Protein AF-A0A6P0IKH4-F1 (afdb_monomer_lite)

Foldseek 3Di:
DDPLLVVLQCDLVNLCVLLVHDSVVLVVLPDDDDDDCVVVVVPPPDVVVVCVLCVQVSVLSVVSVVLNVVSVLQVVLVVCVVVPPPPSHDPCVVVVSVVSVVVSVVSSVSSNVSNVCSVCVVVCVVCVVPVVPDCVVVLVVVVVVVPDPVNVVVVVVVVD

Sequence (160 aa):
MRPDLQDLVISQDYLSNLIGEKPERVRGFFLEKPKEPGDFLIKLGRGSFLWLKYKAVRRLVKEVDRYNTVIRAVHINDQLEEAGNPGVGLSNRERVLEALGVMKTDLVRALKTERILRENKQFITKNPQLFTTNLTTLTALHLSDQASEYGRVLDQALQV

Structure (mmCIF, N/CA/C/O backbone):
data_AF-A0A6P0IKH4-F1
#
_entry.id   AF-A0A6P0IKH4-F1
#
loop_
_atom_site.group_PDB
_atom_site.id
_atom_site.type_symbol
_atom_site.label_atom_id
_atom_site.label_alt_id
_atom_site.label_comp_id
_atom_site.label_asym_id
_atom_site.label_entity_id
_atom_site.label_seq_id
_atom_site.pdbx_PDB_ins_code
_atom_site.Cartn_x
_atom_site.Cartn_y
_atom_site.Cartn_z
_atom_site.occupancy
_atom_site.B_iso_or_equiv
_atom_site.auth_seq_id
_atom_site.auth_comp_id
_atom_site.auth_asym_id
_atom_site.auth_atom_id
_atom_site.pdbx_PDB_model_num
ATOM 1 N N . MET A 1 1 ? 2.147 -6.169 -19.711 1.00 83.94 1 MET A N 1
ATOM 2 C CA . MET A 1 1 ? 3.047 -5.870 -18.574 1.00 83.94 1 MET A CA 1
ATOM 3 C C . MET A 1 1 ? 3.881 -7.098 -18.257 1.00 83.94 1 MET A C 1
ATOM 5 O O . MET A 1 1 ? 3.321 -8.188 -18.299 1.00 83.94 1 MET A O 1
ATOM 9 N N . ARG A 1 2 ? 5.188 -6.943 -18.000 1.00 88.19 2 ARG A N 1
ATOM 10 C CA . ARG A 1 2 ? 6.073 -8.059 -17.611 1.00 88.19 2 ARG A CA 1
ATOM 11 C C . ARG A 1 2 ? 5.617 -8.676 -16.267 1.00 88.19 2 ARG A C 1
ATOM 13 O O . ARG A 1 2 ? 5.021 -7.941 -15.475 1.00 88.19 2 ARG A O 1
ATOM 20 N N . PRO A 1 3 ? 5.815 -9.988 -16.021 1.00 90.81 3 PRO A N 1
ATOM 21 C CA . PRO A 1 3 ? 5.250 -10.677 -14.850 1.00 90.81 3 PRO A CA 1
ATOM 22 C C . PRO A 1 3 ? 5.677 -10.080 -13.501 1.00 90.81 3 PRO A C 1
ATOM 24 O O . PRO A 1 3 ? 4.847 -9.850 -12.631 1.00 90.81 3 PRO A O 1
ATOM 27 N N . ASP A 1 4 ? 6.951 -9.727 -13.377 1.00 91.06 4 ASP A N 1
ATOM 28 C CA . ASP A 1 4 ? 7.542 -9.104 -12.189 1.00 91.06 4 ASP A CA 1
ATOM 29 C C . ASP A 1 4 ? 6.891 -7.768 -11.784 1.00 91.06 4 ASP A C 1
ATOM 31 O O . ASP A 1 4 ? 6.755 -7.466 -10.600 1.00 91.06 4 ASP A O 1
ATOM 35 N N . LEU A 1 5 ? 6.439 -6.973 -12.756 1.00 92.12 5 LEU A N 1
ATOM 36 C CA . LEU A 1 5 ? 5.681 -5.749 -12.506 1.00 92.12 5 LEU A CA 1
ATOM 37 C C . LEU A 1 5 ? 4.208 -6.028 -12.196 1.00 92.12 5 LEU A C 1
ATOM 39 O O . LEU A 1 5 ? 3.619 -5.299 -11.398 1.00 92.12 5 LEU A O 1
ATOM 43 N N . GLN A 1 6 ? 3.606 -7.061 -12.799 1.00 92.44 6 GLN A N 1
ATOM 44 C CA . GLN A 1 6 ? 2.216 -7.437 -12.508 1.00 92.44 6 GLN A CA 1
ATOM 45 C C . GLN A 1 6 ? 2.047 -7.813 -11.035 1.00 92.44 6 GLN A C 1
ATOM 47 O O . GLN A 1 6 ? 1.097 -7.359 -10.395 1.00 92.44 6 GLN A O 1
ATOM 52 N N . ASP A 1 7 ? 3.012 -8.550 -10.486 1.00 93.12 7 ASP A N 1
ATOM 53 C CA . ASP A 1 7 ? 3.017 -8.951 -9.081 1.00 93.12 7 ASP A CA 1
ATOM 54 C C . ASP A 1 7 ? 3.137 -7.764 -8.123 1.00 93.12 7 ASP A C 1
ATOM 56 O O . ASP A 1 7 ? 2.758 -7.877 -6.958 1.00 93.12 7 ASP A O 1
ATOM 60 N N . LEU A 1 8 ? 3.615 -6.604 -8.577 1.00 95.38 8 LEU A N 1
ATOM 61 C CA . LEU A 1 8 ? 3.733 -5.398 -7.757 1.00 95.38 8 LEU A CA 1
ATOM 62 C C . LEU A 1 8 ? 2.451 -4.556 -7.746 1.00 95.38 8 LEU A C 1
ATOM 64 O O . LEU A 1 8 ? 2.162 -3.904 -6.741 1.00 95.38 8 LEU A O 1
ATOM 68 N N . VAL A 1 9 ? 1.636 -4.614 -8.801 1.00 96.69 9 VAL A N 1
ATOM 69 C CA . VAL A 1 9 ? 0.421 -3.795 -8.920 1.00 96.69 9 VAL A CA 1
ATOM 70 C C . VAL A 1 9 ? -0.563 -4.084 -7.783 1.00 96.69 9 VAL A C 1
ATOM 72 O O . VAL A 1 9 ? -0.947 -5.224 -7.514 1.00 96.69 9 VAL A O 1
ATOM 75 N N . ILE A 1 10 ? -1.038 -3.022 -7.131 1.00 96.00 10 ILE A N 1
ATOM 76 C CA . ILE A 1 10 ? -2.164 -3.110 -6.198 1.00 96.00 10 ILE A CA 1
ATOM 77 C C . ILE A 1 10 ? -3.440 -2.906 -7.016 1.00 96.00 10 ILE A C 1
ATOM 79 O O . ILE A 1 10 ? -3.816 -1.772 -7.322 1.00 96.00 10 ILE A O 1
ATOM 83 N N . SER A 1 11 ? -4.086 -4.007 -7.409 1.00 94.12 11 SER A N 1
ATOM 84 C CA . SER A 1 11 ? -5.316 -3.963 -8.208 1.00 94.12 11 SER A CA 1
ATOM 85 C C . SER A 1 11 ? -6.470 -3.309 -7.443 1.00 94.12 11 SER A C 1
ATOM 87 O O . SER A 1 11 ? -6.486 -3.268 -6.211 1.00 94.12 11 SER A O 1
ATOM 89 N N . GLN A 1 12 ? -7.471 -2.808 -8.170 1.00 89.81 12 GLN A N 1
ATOM 90 C CA . GLN A 1 12 ? -8.632 -2.163 -7.554 1.00 89.81 12 GLN A CA 1
ATOM 91 C C . GLN A 1 12 ? -9.419 -3.128 -6.654 1.00 89.81 12 GLN A C 1
ATOM 93 O O . GLN A 1 12 ? -9.872 -2.733 -5.578 1.00 89.81 12 GLN A O 1
ATOM 98 N N . ASP A 1 13 ? -9.558 -4.388 -7.062 1.00 91.62 13 ASP A N 1
ATOM 99 C CA . ASP A 1 13 ? -10.258 -5.406 -6.275 1.00 91.62 13 ASP A CA 1
ATOM 100 C C . ASP A 1 13 ? -9.472 -5.760 -5.014 1.00 91.62 13 ASP A C 1
ATOM 102 O O . ASP A 1 13 ? -10.034 -5.813 -3.918 1.00 91.62 13 ASP A O 1
ATOM 106 N N . TYR A 1 14 ? -8.147 -5.894 -5.135 1.00 94.88 14 TYR A N 1
ATOM 107 C CA . TYR A 1 14 ? -7.288 -6.123 -3.981 1.00 94.88 14 TYR A CA 1
ATOM 108 C C . TYR A 1 14 ? -7.328 -4.943 -3.004 1.00 94.88 14 TYR A C 1
ATOM 110 O O . TYR A 1 14 ? -7.511 -5.139 -1.803 1.00 94.88 14 TYR A O 1
ATOM 118 N N . LEU A 1 15 ? -7.258 -3.711 -3.511 1.00 93.62 15 LEU A N 1
ATOM 119 C CA . LEU A 1 15 ? -7.394 -2.495 -2.711 1.00 93.62 15 LEU A CA 1
ATOM 120 C C . LEU A 1 15 ? -8.754 -2.424 -2.001 1.00 93.62 15 LEU A C 1
ATOM 122 O O . LEU A 1 15 ? -8.820 -2.059 -0.827 1.00 93.62 15 LEU A O 1
ATOM 126 N N . SER A 1 16 ? -9.830 -2.809 -2.687 1.00 92.50 16 SER A N 1
ATOM 127 C CA . SER A 1 16 ? -11.184 -2.846 -2.118 1.00 92.50 16 SER A CA 1
ATOM 128 C C . SER A 1 16 ? -11.280 -3.835 -0.962 1.00 92.50 16 SER A C 1
ATOM 130 O O . SER A 1 16 ? -11.764 -3.484 0.119 1.00 92.50 16 SER A O 1
ATOM 132 N N . ASN A 1 17 ? -10.708 -5.025 -1.145 1.00 94.38 17 ASN A N 1
ATOM 133 C CA . ASN A 1 17 ? -10.615 -6.038 -0.099 1.00 94.38 17 ASN A CA 1
ATOM 134 C C . ASN A 1 17 ? -9.769 -5.567 1.091 1.00 94.38 17 ASN A C 1
ATOM 136 O O . ASN A 1 17 ? -10.173 -5.771 2.235 1.00 94.38 17 ASN A O 1
ATOM 140 N N . LEU A 1 18 ? -8.636 -4.898 0.852 1.00 93.62 18 LEU A N 1
ATOM 141 C CA . LEU A 1 18 ? -7.784 -4.357 1.918 1.00 93.62 18 LEU A CA 1
ATOM 142 C C . LEU A 1 18 ? -8.500 -3.291 2.745 1.00 93.62 18 LEU A C 1
ATOM 144 O O . LEU A 1 18 ? -8.393 -3.294 3.969 1.00 93.62 18 LEU A O 1
ATOM 148 N N . ILE A 1 19 ? -9.252 -2.409 2.089 1.00 91.19 19 ILE A N 1
ATOM 149 C CA . ILE A 1 19 ? -9.978 -1.314 2.740 1.00 91.19 19 ILE A CA 1
ATOM 150 C C . ILE A 1 19 ? -11.257 -1.809 3.435 1.00 91.19 19 ILE A C 1
ATOM 152 O O . ILE A 1 19 ? -11.717 -1.175 4.390 1.00 91.19 19 ILE A O 1
ATOM 156 N N . GLY A 1 20 ? -11.825 -2.933 2.990 1.00 90.69 20 GLY A N 1
ATOM 157 C CA . GLY A 1 20 ? -13.117 -3.416 3.478 1.00 90.69 20 GLY A CA 1
ATOM 158 C C . GLY A 1 20 ? -14.282 -2.567 2.972 1.00 90.69 20 GLY A C 1
ATOM 159 O O . GLY A 1 20 ? -15.251 -2.345 3.692 1.00 90.69 20 GLY A O 1
ATOM 160 N N . GLU A 1 21 ? -14.174 -2.033 1.756 1.00 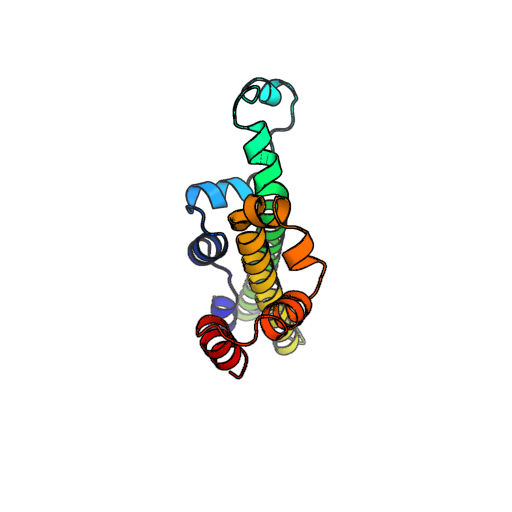88.19 21 GLU A N 1
ATOM 161 C CA . GLU A 1 21 ? -15.210 -1.206 1.135 1.00 88.19 21 GLU A CA 1
ATOM 162 C C . GLU A 1 21 ? -15.504 -1.700 -0.279 1.00 88.19 21 GLU A C 1
ATOM 164 O O . GLU A 1 21 ? -14.672 -2.338 -0.920 1.00 88.19 21 GLU A O 1
ATOM 169 N N . LYS A 1 22 ? -16.702 -1.387 -0.782 1.00 86.44 22 LYS A N 1
ATOM 170 C CA . LYS A 1 22 ? -17.090 -1.786 -2.137 1.00 86.44 22 LYS A CA 1
ATOM 171 C C . LYS A 1 22 ? -16.247 -1.061 -3.202 1.00 86.44 22 LYS A C 1
ATOM 173 O O . LYS A 1 22 ? -15.941 0.125 -3.010 1.00 86.44 22 LYS A O 1
ATOM 178 N N . PRO A 1 23 ? -15.948 -1.698 -4.349 1.00 83.12 23 PRO A N 1
ATOM 179 C CA . PRO A 1 23 ? -15.118 -1.104 -5.397 1.00 83.12 23 PRO A CA 1
ATOM 180 C C . PRO A 1 23 ? -15.615 0.246 -5.924 1.00 83.12 23 PRO A C 1
ATOM 182 O O . PRO A 1 23 ? -14.806 1.115 -6.249 1.00 83.12 23 PRO A O 1
ATOM 185 N N . GLU A 1 24 ? -16.930 0.475 -5.990 1.00 81.00 24 GLU A N 1
ATOM 186 C CA . GLU A 1 24 ? -17.493 1.757 -6.449 1.00 81.00 24 GLU A CA 1
ATOM 187 C C . GLU A 1 24 ? -17.159 2.891 -5.475 1.00 81.00 24 GLU A C 1
ATOM 189 O O . GLU A 1 24 ? -16.896 4.027 -5.873 1.00 81.00 24 GLU A O 1
ATOM 194 N N . ARG A 1 25 ? -17.122 2.578 -4.176 1.00 81.75 25 ARG A N 1
ATOM 195 C CA . ARG A 1 25 ? -16.772 3.551 -3.142 1.00 81.75 25 ARG A CA 1
ATOM 196 C C . ARG A 1 25 ? -15.281 3.852 -3.137 1.00 81.75 25 ARG A C 1
ATOM 198 O O . ARG A 1 25 ? -14.910 5.012 -2.974 1.00 81.75 25 ARG A O 1
ATOM 205 N N . VAL A 1 26 ? -14.450 2.832 -3.344 1.00 82.62 26 VAL A N 1
ATOM 206 C CA . VAL A 1 26 ? -12.995 2.997 -3.459 1.00 82.62 26 VAL A CA 1
ATOM 207 C C . VAL A 1 26 ? -12.647 3.832 -4.688 1.00 82.62 26 VAL A C 1
ATOM 209 O O . VAL A 1 26 ? -11.838 4.750 -4.573 1.00 82.62 26 VAL A O 1
ATOM 212 N N . ARG A 1 27 ? -13.342 3.633 -5.819 1.00 81.50 27 ARG A N 1
ATOM 213 C CA . ARG A 1 27 ? -13.247 4.519 -6.996 1.00 81.50 27 ARG A CA 1
ATOM 214 C C . ARG A 1 27 ? -13.500 5.987 -6.645 1.00 81.50 27 ARG A C 1
ATOM 216 O O . ARG A 1 27 ? -12.735 6.861 -7.042 1.00 81.50 27 ARG A O 1
ATOM 223 N N . GLY A 1 28 ? -14.500 6.257 -5.809 1.00 80.38 28 GLY A N 1
ATOM 224 C CA . GLY A 1 28 ? -14.786 7.604 -5.310 1.00 80.38 28 GLY A CA 1
ATOM 225 C C . GLY A 1 28 ? -13.679 8.240 -4.452 1.00 80.38 28 GLY A C 1
ATOM 226 O O . GLY A 1 28 ? -13.746 9.438 -4.178 1.00 80.38 28 GLY A O 1
ATOM 227 N N . PHE A 1 29 ? -12.669 7.485 -4.005 1.00 80.31 29 PHE A N 1
ATOM 228 C CA . PHE A 1 29 ? -11.517 8.032 -3.278 1.00 80.31 29 PHE A CA 1
ATOM 229 C C . PHE A 1 29 ? -10.416 8.576 -4.195 1.00 80.31 29 PHE A C 1
ATOM 231 O O . PHE A 1 29 ? -9.660 9.442 -3.750 1.00 80.31 29 PHE A O 1
ATOM 238 N N . PHE A 1 30 ? -10.358 8.118 -5.449 1.00 75.44 30 PHE A N 1
ATOM 239 C CA . PHE A 1 30 ? -9.427 8.630 -6.459 1.00 75.44 30 PHE A CA 1
ATOM 240 C C . PHE A 1 30 ? -9.879 9.976 -7.037 1.00 75.44 30 PHE A C 1
ATOM 242 O O . PHE A 1 30 ? -9.050 10.788 -7.434 1.00 75.44 30 PHE A O 1
ATOM 249 N N . LEU A 1 31 ? -11.187 10.248 -7.040 1.00 73.56 31 LEU A N 1
ATOM 250 C CA . LEU A 1 31 ? -11.738 11.508 -7.536 1.00 73.56 31 LEU A CA 1
ATOM 251 C C . LEU A 1 31 ? -11.344 12.680 -6.614 1.00 73.56 31 LEU A C 1
ATOM 253 O O . LEU A 1 31 ? -11.542 12.634 -5.393 1.00 73.56 31 LEU A O 1
ATOM 257 N N . GLU A 1 32 ? -10.783 13.747 -7.193 1.00 58.56 32 GLU A N 1
ATOM 258 C CA . GLU A 1 32 ? -10.557 15.003 -6.475 1.00 58.56 32 GLU A CA 1
ATOM 259 C C . GLU A 1 32 ? -11.877 15.610 -5.988 1.00 58.56 32 GLU A C 1
ATOM 261 O O . GLU A 1 32 ? -12.945 15.414 -6.565 1.00 58.56 32 GLU A O 1
ATOM 266 N N . LYS A 1 33 ? -11.810 16.320 -4.858 1.00 61.09 33 LYS A N 1
ATOM 267 C CA . LYS A 1 33 ? -13.004 16.878 -4.228 1.00 61.09 33 LYS A CA 1
ATOM 268 C C . LYS A 1 33 ? -13.655 17.970 -5.096 1.00 61.09 33 LYS A C 1
ATOM 270 O O . LYS A 1 33 ? -12.939 18.732 -5.740 1.00 61.09 33 LYS A O 1
ATOM 275 N N . PRO A 1 34 ? -14.983 18.139 -4.984 1.00 51.94 34 PRO A N 1
ATOM 276 C CA . PRO A 1 34 ? -15.677 19.336 -5.449 1.00 51.94 34 PRO A CA 1
ATOM 277 C C . PRO A 1 34 ? -15.150 20.573 -4.707 1.00 51.94 34 PRO A C 1
ATOM 279 O O . PRO A 1 34 ? -14.880 20.525 -3.502 1.00 51.94 34 PRO A O 1
ATOM 282 N N . LYS A 1 35 ? -14.935 21.652 -5.463 1.00 53.31 35 LYS A N 1
ATOM 283 C CA . LYS A 1 35 ? -14.120 22.812 -5.074 1.00 53.31 35 LYS A CA 1
ATOM 284 C C . LYS A 1 35 ? -14.872 23.888 -4.278 1.00 53.31 35 LYS A C 1
ATOM 286 O O . LYS A 1 35 ? -14.214 24.785 -3.765 1.00 53.31 35 LYS A O 1
ATOM 291 N N . GLU A 1 36 ? -16.198 23.807 -4.132 1.00 50.12 36 GLU A N 1
ATOM 292 C CA . GLU A 1 36 ? -17.000 24.966 -3.709 1.00 50.12 36 GLU A CA 1
ATOM 293 C C . GLU A 1 36 ? -17.929 24.756 -2.497 1.00 50.12 36 GLU A C 1
ATOM 295 O O . GLU A 1 36 ? -18.464 23.662 -2.292 1.00 50.12 36 GLU A O 1
ATOM 300 N N . PRO A 1 37 ? -18.170 25.825 -1.705 1.00 52.00 37 PRO A N 1
ATOM 301 C CA . PRO A 1 37 ? -19.027 25.803 -0.516 1.00 52.00 37 PRO A CA 1
ATOM 302 C C . PRO A 1 37 ? -20.513 25.507 -0.802 1.00 52.00 37 PRO A C 1
ATOM 304 O O . PRO A 1 37 ? -21.222 25.088 0.109 1.00 52.00 37 PRO A O 1
ATOM 307 N N . GLY A 1 38 ? -21.000 25.643 -2.041 1.00 52.72 38 GLY A N 1
ATOM 308 C CA . GLY A 1 38 ? -22.373 25.253 -2.411 1.00 52.72 38 GLY A CA 1
ATOM 309 C C . GLY A 1 38 ? -22.632 23.742 -2.298 1.00 52.72 38 GLY A C 1
ATOM 310 O O . GLY A 1 38 ? -23.709 23.313 -1.890 1.00 52.72 38 GLY A O 1
ATOM 311 N N . ASP A 1 39 ? -21.600 22.926 -2.524 1.00 56.88 39 ASP A N 1
ATOM 312 C CA . ASP A 1 39 ? -21.646 21.462 -2.400 1.00 56.88 39 ASP A CA 1
ATOM 313 C C . ASP A 1 39 ? -21.626 20.990 -0.923 1.00 56.88 39 ASP A C 1
ATOM 315 O O . ASP A 1 39 ? -21.858 19.825 -0.583 1.00 56.88 39 ASP A O 1
ATOM 319 N N . PHE A 1 40 ? -21.377 21.934 -0.008 1.00 51.12 40 PHE A N 1
ATOM 320 C CA . PHE A 1 40 ? -21.452 21.771 1.443 1.00 51.12 40 PHE A CA 1
ATOM 321 C C . PHE A 1 40 ? -22.911 21.708 1.936 1.00 51.12 40 PHE A C 1
ATOM 323 O O . PHE A 1 40 ? -23.187 21.032 2.929 1.00 51.12 40 PHE A O 1
ATOM 330 N N . LEU A 1 41 ? -23.857 22.342 1.226 1.00 46.47 41 LEU A N 1
ATOM 331 C CA . LEU A 1 41 ? -25.278 22.378 1.604 1.00 46.47 41 LEU A CA 1
ATOM 332 C C . LEU A 1 41 ? -26.014 21.061 1.305 1.00 46.47 41 LEU A C 1
ATOM 334 O O . LEU A 1 41 ? -26.853 20.646 2.101 1.00 46.47 41 LEU A O 1
ATOM 338 N N . ILE A 1 42 ? -25.608 20.313 0.271 1.00 53.47 42 ILE A N 1
ATOM 339 C CA . ILE A 1 42 ? -26.083 18.931 0.024 1.00 53.47 42 ILE A CA 1
ATOM 340 C C . ILE A 1 42 ? -25.679 17.987 1.192 1.00 53.47 42 ILE A C 1
ATOM 342 O O . ILE A 1 42 ? -26.246 16.911 1.379 1.00 53.47 42 ILE A O 1
ATOM 346 N N . LYS A 1 43 ? -24.723 18.411 2.038 1.00 48.72 43 LYS A N 1
ATOM 347 C CA . LYS A 1 43 ? -24.110 17.664 3.153 1.00 48.72 43 LYS A CA 1
ATOM 348 C C . LYS A 1 43 ? -24.514 18.097 4.566 1.00 48.72 43 LYS A C 1
ATOM 350 O O . LYS A 1 43 ? -23.915 17.604 5.528 1.00 48.72 43 LYS A O 1
ATOM 355 N N . LEU A 1 44 ? -25.522 18.953 4.739 1.00 43.72 44 LEU A N 1
ATOM 356 C CA . LEU A 1 44 ? -25.992 19.346 6.080 1.00 43.72 44 LEU A CA 1
ATOM 357 C C . LEU A 1 44 ? -26.667 18.201 6.877 1.00 43.72 44 LEU A C 1
ATOM 359 O O . LEU A 1 44 ? -26.916 18.352 8.068 1.00 43.72 44 LEU A O 1
ATOM 363 N N . GLY A 1 45 ? -26.845 17.012 6.284 1.00 55.34 45 GLY A N 1
ATOM 364 C CA . GLY A 1 45 ? -27.083 15.742 6.990 1.00 55.34 45 GLY A CA 1
ATOM 365 C C . GLY A 1 45 ? -26.083 14.648 6.580 1.00 55.34 45 GLY A C 1
ATOM 366 O O . GLY A 1 45 ? -25.583 14.691 5.463 1.00 55.34 45 GLY A O 1
ATOM 367 N N . ARG A 1 46 ? -25.803 13.675 7.477 1.00 49.22 46 ARG A N 1
ATOM 368 C CA . ARG A 1 46 ? -24.986 12.417 7.377 1.00 49.22 46 ARG A CA 1
ATOM 369 C C . ARG A 1 46 ? -23.600 12.450 6.673 1.00 49.22 46 ARG A C 1
ATOM 371 O O . ARG A 1 46 ? -22.691 11.742 7.108 1.00 49.22 46 ARG A O 1
ATOM 378 N N . GLY A 1 47 ? -23.378 13.243 5.628 1.00 49.09 47 GLY A N 1
ATOM 379 C CA . GLY A 1 47 ? -22.190 13.254 4.771 1.00 49.09 47 GLY A CA 1
ATOM 380 C C . GLY A 1 47 ? -20.947 13.936 5.354 1.00 49.09 47 GLY A C 1
ATOM 381 O O . GLY A 1 47 ? -19.831 13.542 5.006 1.00 49.09 47 GLY A O 1
ATOM 382 N N . SER A 1 48 ? -21.095 14.891 6.277 1.00 48.53 48 SER A N 1
ATOM 383 C CA . SER A 1 48 ? -19.957 15.510 6.986 1.00 48.53 48 SER A CA 1
ATOM 384 C C . SER A 1 48 ? -19.265 14.531 7.946 1.00 48.53 48 SER A C 1
ATOM 386 O O . SER A 1 48 ? -18.036 14.464 7.993 1.00 48.53 48 SER A O 1
ATOM 388 N N . PHE A 1 49 ? -20.037 13.680 8.630 1.00 52.12 49 PHE A N 1
ATOM 389 C CA . PHE A 1 49 ? -19.513 12.648 9.534 1.00 52.12 49 PHE A CA 1
ATOM 390 C C . PHE A 1 49 ? -18.799 11.518 8.771 1.00 52.12 49 PHE A C 1
ATOM 392 O O . PHE A 1 49 ? -17.716 11.070 9.153 1.00 52.12 49 PHE A O 1
ATOM 399 N N . LEU A 1 50 ? -19.362 11.114 7.628 1.00 56.50 50 LEU A N 1
ATOM 400 C CA . LEU A 1 50 ? -18.733 10.170 6.701 1.00 56.50 50 LEU A CA 1
ATOM 401 C C . LEU A 1 50 ? -17.406 10.710 6.140 1.00 56.50 50 LEU A C 1
ATOM 403 O O . LEU A 1 50 ? -16.468 9.940 5.948 1.00 56.50 50 LEU A O 1
ATOM 407 N N . TRP A 1 51 ? -17.277 12.021 5.915 1.00 51.97 51 TRP A N 1
ATOM 408 C CA . TRP A 1 51 ? -16.037 12.593 5.384 1.00 51.97 51 TRP A CA 1
ATOM 409 C C . TRP A 1 51 ? -14.852 12.491 6.358 1.00 51.97 51 TRP A C 1
ATOM 411 O O . TRP A 1 51 ? -13.771 12.064 5.942 1.00 51.97 51 TRP A O 1
ATOM 421 N N . LEU A 1 52 ? -15.038 12.824 7.643 1.00 59.50 52 LEU A N 1
ATOM 422 C CA . LEU A 1 52 ? -13.974 12.649 8.642 1.00 59.50 52 LEU A CA 1
ATOM 423 C C . LEU A 1 52 ? -13.623 11.171 8.848 1.00 59.50 52 LEU A C 1
ATOM 425 O O . LEU A 1 52 ? -12.450 10.856 9.051 1.00 59.50 52 LEU A O 1
ATOM 429 N N . LYS A 1 53 ? -14.609 10.266 8.747 1.00 69.50 53 LYS A N 1
ATOM 430 C CA . LYS A 1 53 ? -14.406 8.817 8.905 1.00 69.50 53 LYS A CA 1
ATOM 431 C C . LYS A 1 53 ? -13.385 8.248 7.912 1.00 69.50 53 LYS A C 1
ATOM 433 O O . LYS A 1 53 ? -12.618 7.377 8.293 1.00 69.50 53 LYS A O 1
ATOM 438 N N . TYR A 1 54 ? -13.350 8.746 6.674 1.00 80.75 54 TYR A N 1
ATOM 439 C CA . TYR A 1 54 ? -12.511 8.189 5.601 1.00 80.75 54 TYR A CA 1
ATOM 440 C C . TYR A 1 54 ? -11.324 9.080 5.203 1.00 80.75 54 TYR A C 1
ATOM 442 O O . TYR A 1 54 ? -10.722 8.881 4.148 1.00 80.75 54 TYR A O 1
ATOM 450 N N . LYS A 1 55 ? -10.967 10.088 6.008 1.00 82.62 55 LYS A N 1
ATOM 451 C CA . LYS A 1 55 ? -9.857 10.997 5.674 1.00 82.62 55 LYS A CA 1
ATOM 452 C C . LYS A 1 55 ? -8.514 10.259 5.565 1.00 82.62 55 LYS A C 1
ATOM 454 O O . LYS A 1 55 ? -7.764 10.526 4.629 1.00 82.62 55 LYS A O 1
ATOM 459 N N . ALA A 1 56 ? -8.229 9.347 6.498 1.00 87.44 56 ALA A N 1
ATOM 460 C CA . ALA A 1 56 ? -6.984 8.578 6.527 1.00 87.44 56 ALA A CA 1
ATOM 461 C C . ALA A 1 56 ? -6.886 7.614 5.335 1.00 87.44 56 ALA A C 1
ATOM 463 O O . ALA A 1 56 ? -5.938 7.717 4.557 1.00 87.44 56 ALA A O 1
ATOM 464 N N . VAL A 1 57 ? -7.907 6.773 5.113 1.00 90.50 57 VAL A N 1
ATOM 465 C CA . VAL A 1 57 ? -7.913 5.845 3.969 1.00 90.50 57 VAL A CA 1
ATOM 466 C C . VAL A 1 57 ? -7.800 6.555 2.625 1.00 90.50 57 VAL A C 1
ATOM 468 O O . VAL A 1 57 ? -7.080 6.093 1.751 1.00 90.50 57 VAL A O 1
ATOM 471 N N . ARG A 1 58 ? -8.437 7.721 2.451 1.00 89.25 58 ARG A N 1
ATOM 472 C CA . ARG A 1 58 ? -8.339 8.490 1.199 1.00 89.25 58 ARG A CA 1
ATOM 473 C C . ARG A 1 58 ? -6.911 8.922 0.896 1.00 89.25 58 ARG A C 1
ATOM 475 O O . ARG A 1 58 ? -6.524 8.939 -0.265 1.00 89.25 58 ARG A O 1
ATOM 482 N N . ARG A 1 59 ? -6.134 9.284 1.922 1.00 89.69 59 ARG A N 1
ATOM 483 C CA . ARG A 1 59 ? -4.714 9.602 1.743 1.00 89.69 59 ARG A CA 1
ATOM 484 C C . ARG A 1 59 ? -3.953 8.363 1.274 1.00 89.69 59 ARG A C 1
ATOM 486 O O . ARG A 1 59 ? -3.235 8.455 0.292 1.00 89.69 59 ARG A O 1
ATOM 493 N N . LEU A 1 60 ? -4.171 7.218 1.920 1.00 93.44 60 LEU A N 1
ATOM 494 C CA . LEU A 1 60 ? -3.511 5.961 1.553 1.00 93.44 60 LEU A CA 1
ATOM 495 C C . LEU A 1 60 ? -3.877 5.496 0.139 1.00 93.44 60 LEU A C 1
ATOM 497 O O . LEU A 1 60 ? -3.003 5.069 -0.601 1.00 93.44 60 LEU A O 1
ATOM 501 N N . VAL A 1 61 ? -5.136 5.648 -0.276 1.00 93.25 61 VAL A N 1
ATOM 502 C CA . VAL A 1 61 ? -5.57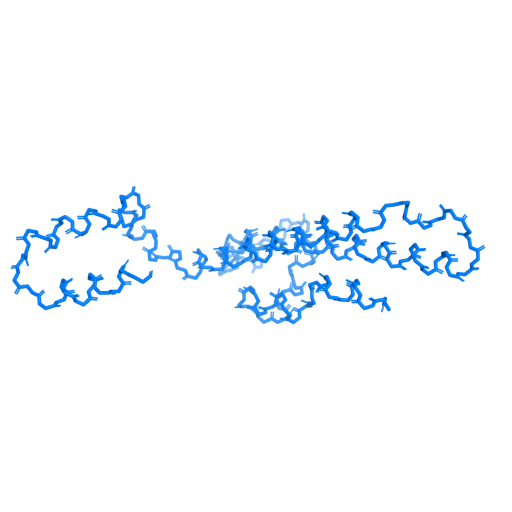0 5.334 -1.648 1.00 93.25 61 VAL A CA 1
ATOM 503 C C . VAL A 1 61 ? -4.866 6.211 -2.680 1.00 93.25 61 VAL A C 1
ATOM 505 O O . VAL A 1 61 ? -4.466 5.709 -3.724 1.00 93.25 61 VAL A O 1
ATOM 508 N N . LYS A 1 62 ? -4.643 7.496 -2.381 1.00 91.88 62 LYS A N 1
ATOM 509 C CA . LYS A 1 62 ? -3.841 8.368 -3.251 1.00 91.88 62 LYS A CA 1
ATOM 510 C C . LYS A 1 62 ? -2.375 7.942 -3.322 1.00 91.88 62 LYS A C 1
ATOM 512 O O . LYS A 1 62 ? -1.774 8.053 -4.383 1.00 91.88 62 LYS A O 1
ATOM 517 N N . GLU A 1 63 ? -1.798 7.448 -2.229 1.00 94.94 63 GLU A N 1
ATOM 518 C CA . GLU A 1 63 ? -0.436 6.899 -2.276 1.00 94.94 63 GLU A CA 1
ATOM 519 C C . GLU A 1 63 ? -0.372 5.599 -3.090 1.00 94.94 63 GLU A C 1
ATOM 521 O O . GLU A 1 63 ? 0.575 5.407 -3.847 1.00 94.94 63 GLU A O 1
ATOM 526 N N . VAL A 1 64 ? -1.405 4.749 -3.029 1.00 96.06 64 VAL A N 1
ATOM 527 C CA . VAL A 1 64 ? -1.529 3.572 -3.911 1.00 96.06 64 VAL A CA 1
ATOM 528 C C . VAL A 1 64 ? -1.635 3.977 -5.384 1.00 96.06 64 VAL A C 1
ATOM 530 O O . VAL A 1 64 ? -1.020 3.341 -6.236 1.00 96.06 64 VAL A O 1
ATOM 533 N N . ASP A 1 65 ? -2.377 5.041 -5.697 1.00 95.06 65 ASP A N 1
ATOM 534 C CA . ASP A 1 65 ? -2.488 5.568 -7.063 1.00 95.06 65 ASP A CA 1
ATOM 535 C C . ASP A 1 65 ? -1.133 6.033 -7.614 1.00 95.06 65 ASP A C 1
ATOM 537 O O . ASP A 1 65 ? -0.710 5.644 -8.707 1.00 95.06 65 ASP A O 1
ATOM 541 N N . ARG A 1 66 ? -0.402 6.812 -6.809 1.00 94.88 66 ARG A N 1
ATOM 542 C CA . ARG A 1 66 ? 0.959 7.262 -7.131 1.00 94.88 66 ARG A CA 1
ATOM 543 C C . ARG A 1 66 ? 1.904 6.084 -7.312 1.00 94.88 66 ARG A C 1
ATOM 545 O O . ARG A 1 66 ? 2.639 6.041 -8.293 1.00 94.88 66 ARG A O 1
ATOM 552 N N . TYR A 1 67 ? 1.845 5.110 -6.411 1.00 97.38 67 TYR A N 1
ATOM 553 C CA . TYR A 1 67 ? 2.626 3.882 -6.494 1.00 97.38 67 TYR A CA 1
ATOM 554 C C . TYR A 1 67 ? 2.361 3.115 -7.801 1.00 97.38 67 TYR A C 1
ATOM 556 O O . TYR A 1 67 ? 3.295 2.829 -8.551 1.00 97.38 67 TYR A O 1
ATOM 564 N N . ASN A 1 68 ? 1.093 2.866 -8.143 1.00 97.31 68 ASN A N 1
ATOM 565 C CA . ASN A 1 68 ? 0.723 2.198 -9.395 1.00 97.31 68 ASN A CA 1
ATOM 566 C C . ASN A 1 68 ? 1.119 3.023 -10.636 1.00 97.31 68 ASN A C 1
ATOM 568 O O . ASN A 1 68 ? 1.437 2.454 -11.682 1.00 97.31 68 ASN A O 1
ATOM 572 N N . THR A 1 69 ? 1.131 4.355 -10.531 1.00 96.44 69 THR A N 1
ATOM 573 C CA . THR A 1 69 ? 1.625 5.248 -11.591 1.00 96.44 69 THR A CA 1
ATOM 574 C C . THR A 1 69 ? 3.125 5.072 -11.819 1.00 96.44 69 THR A C 1
ATOM 576 O O . THR A 1 69 ? 3.553 5.004 -12.971 1.00 96.44 69 THR A O 1
ATOM 579 N N . VAL A 1 70 ? 3.922 4.915 -10.756 1.00 96.25 70 VAL A N 1
ATOM 580 C CA . VAL A 1 70 ? 5.359 4.613 -10.878 1.00 96.25 70 VAL A CA 1
ATOM 581 C C . VAL A 1 70 ? 5.573 3.268 -11.572 1.00 96.25 70 VAL A C 1
ATOM 583 O O . VAL A 1 70 ? 6.329 3.211 -12.536 1.00 96.25 70 VAL A O 1
ATOM 586 N N . ILE A 1 71 ? 4.859 2.207 -11.176 1.00 96.56 71 ILE A N 1
ATOM 587 C CA . ILE A 1 71 ? 4.940 0.898 -11.859 1.00 96.56 71 ILE A CA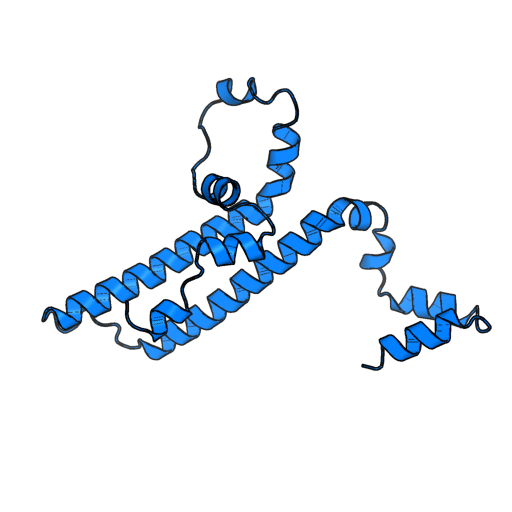 1
ATOM 588 C C . ILE A 1 71 ? 4.590 1.040 -13.349 1.00 96.56 71 ILE A C 1
ATOM 590 O O . ILE A 1 71 ? 5.266 0.477 -14.212 1.00 96.56 71 ILE A O 1
ATOM 594 N N . ARG A 1 72 ? 3.557 1.827 -13.678 1.00 96.31 72 ARG A N 1
ATOM 595 C CA . ARG A 1 72 ? 3.190 2.100 -15.073 1.00 96.31 72 ARG A CA 1
ATOM 596 C C . ARG A 1 72 ? 4.319 2.803 -15.830 1.00 96.31 72 ARG A C 1
ATOM 598 O O . ARG A 1 72 ? 4.571 2.433 -16.971 1.00 96.31 72 ARG A O 1
ATOM 605 N N . ALA A 1 73 ? 5.001 3.767 -15.215 1.00 94.88 73 ALA A N 1
ATOM 606 C CA . ALA A 1 73 ? 6.151 4.433 -15.823 1.00 94.88 73 ALA A CA 1
ATOM 607 C C . ALA A 1 73 ? 7.304 3.450 -16.091 1.00 94.88 73 ALA A C 1
ATOM 609 O O . ALA A 1 73 ? 7.848 3.449 -17.191 1.00 94.88 73 ALA A O 1
ATOM 610 N N . VAL A 1 74 ? 7.605 2.551 -15.144 1.00 94.69 74 VAL A N 1
ATOM 611 C CA . VAL A 1 74 ? 8.591 1.474 -15.357 1.00 94.69 74 VAL A CA 1
ATOM 612 C C . VAL A 1 74 ? 8.190 0.598 -16.544 1.00 94.69 74 VAL A C 1
ATOM 614 O O . VAL A 1 74 ? 9.007 0.326 -17.417 1.00 94.69 74 VAL A O 1
ATOM 617 N N . HIS A 1 75 ? 6.915 0.209 -16.625 1.00 95.44 75 HIS A N 1
ATOM 618 C CA . HIS A 1 75 ? 6.433 -0.595 -17.743 1.00 95.44 75 HIS A CA 1
ATOM 619 C C . HIS A 1 75 ? 6.551 0.122 -19.092 1.00 95.44 75 HIS A C 1
ATOM 621 O O . HIS A 1 75 ? 6.870 -0.522 -20.087 1.00 95.44 75 HIS A O 1
ATOM 627 N N . ILE A 1 76 ? 6.292 1.430 -19.137 1.00 94.94 76 ILE A N 1
ATOM 628 C CA . ILE A 1 76 ? 6.458 2.230 -20.355 1.00 94.94 76 ILE A CA 1
ATOM 629 C C . ILE A 1 76 ? 7.935 2.270 -20.764 1.00 94.94 76 ILE A C 1
ATOM 631 O O . ILE A 1 76 ? 8.225 2.068 -21.938 1.00 94.94 76 ILE A O 1
ATOM 635 N N . ASN A 1 77 ? 8.865 2.451 -19.821 1.00 94.06 77 ASN A N 1
ATOM 636 C CA . ASN A 1 77 ? 10.300 2.406 -20.124 1.00 94.06 77 ASN A CA 1
ATOM 637 C C . ASN A 1 77 ? 10.722 1.042 -20.689 1.00 94.06 77 ASN A C 1
ATOM 639 O O . ASN A 1 77 ? 11.430 1.008 -21.693 1.00 94.06 77 ASN A O 1
ATOM 643 N N . ASP A 1 78 ? 10.229 -0.060 -20.107 1.00 92.12 78 ASP A N 1
ATOM 644 C CA . ASP A 1 78 ? 10.472 -1.416 -20.621 1.00 92.12 78 ASP A CA 1
ATOM 645 C C . ASP A 1 78 ? 9.973 -1.552 -22.082 1.00 92.12 78 ASP A C 1
ATOM 647 O O . ASP A 1 78 ? 10.679 -2.092 -22.929 1.00 92.12 78 ASP A O 1
ATOM 651 N N . GLN A 1 79 ? 8.785 -1.016 -22.408 1.00 94.50 79 GLN A N 1
ATOM 652 C CA . GLN A 1 79 ? 8.248 -1.035 -23.780 1.00 94.50 79 GLN A CA 1
ATOM 653 C C . GLN A 1 79 ? 9.060 -0.166 -24.755 1.00 94.50 79 GLN A C 1
ATOM 655 O O . GLN A 1 79 ? 9.227 -0.535 -25.916 1.00 94.50 79 GLN A O 1
ATOM 660 N N . LEU A 1 80 ? 9.546 0.998 -24.312 1.00 95.00 80 LEU A N 1
ATOM 661 C CA . LEU A 1 80 ? 10.348 1.900 -25.147 1.00 95.00 80 LEU A CA 1
ATOM 662 C C . LEU A 1 80 ? 11.704 1.283 -25.501 1.00 95.00 80 LEU A C 1
ATOM 664 O O . LEU A 1 80 ? 12.147 1.401 -26.646 1.00 95.00 80 LEU A O 1
ATOM 668 N N . GLU A 1 81 ? 12.337 0.611 -24.540 1.00 93.19 81 GLU A N 1
ATOM 669 C CA . GLU A 1 81 ? 13.578 -0.129 -24.764 1.00 93.19 81 GLU A CA 1
ATOM 670 C C . GLU A 1 81 ? 13.364 -1.294 -25.744 1.00 93.19 81 GLU A C 1
ATOM 672 O O . GLU A 1 81 ? 14.111 -1.416 -26.715 1.00 93.19 81 GLU A O 1
ATOM 677 N N . GLU A 1 82 ? 12.291 -2.079 -25.568 1.00 91.69 82 GLU A N 1
ATOM 678 C CA . GLU A 1 82 ? 11.893 -3.157 -26.494 1.00 91.69 82 GLU A CA 1
ATOM 679 C C . GLU A 1 82 ? 11.606 -2.647 -27.919 1.00 91.69 82 GLU A C 1
ATOM 681 O O . GLU A 1 82 ? 11.880 -3.346 -28.894 1.00 91.69 82 GLU A O 1
ATOM 686 N N . ALA A 1 83 ? 11.107 -1.416 -28.058 1.00 95.38 83 ALA A N 1
ATOM 687 C CA . ALA A 1 83 ? 10.865 -0.765 -29.347 1.00 95.38 83 ALA A CA 1
ATOM 688 C C . ALA A 1 83 ? 12.142 -0.231 -30.033 1.00 95.38 83 ALA A C 1
ATOM 690 O O . ALA A 1 83 ? 12.048 0.392 -31.092 1.00 95.38 83 ALA A O 1
ATOM 691 N N . GLY A 1 84 ? 13.327 -0.454 -29.452 1.00 92.44 84 GLY A N 1
ATOM 692 C CA . GLY A 1 84 ? 14.610 -0.069 -30.042 1.00 92.44 84 GLY A CA 1
ATOM 693 C C . GLY A 1 84 ? 15.125 1.304 -29.612 1.00 92.44 84 GLY A C 1
ATOM 694 O O . GLY A 1 84 ? 15.910 1.901 -30.346 1.00 92.44 84 GLY A O 1
ATOM 695 N N . ASN A 1 85 ? 14.714 1.807 -28.439 1.00 92.88 85 ASN A N 1
ATOM 696 C CA . ASN A 1 85 ? 15.276 3.019 -27.825 1.00 92.88 85 ASN A CA 1
ATOM 697 C C . ASN A 1 85 ? 16.277 2.636 -26.717 1.00 92.88 85 ASN A C 1
ATOM 699 O O . ASN A 1 85 ? 15.917 2.643 -25.533 1.00 92.88 85 ASN A O 1
ATOM 703 N N . PRO A 1 86 ? 17.527 2.266 -27.065 1.00 83.81 86 PRO A N 1
ATOM 704 C CA . PRO A 1 86 ? 18.518 1.859 -26.077 1.00 83.81 86 PRO A CA 1
ATOM 705 C C . PRO A 1 86 ? 18.831 3.014 -25.117 1.00 83.81 86 PRO A C 1
ATOM 707 O O . PRO A 1 86 ? 18.961 4.165 -25.530 1.00 83.81 86 PRO A O 1
ATOM 710 N N . GLY A 1 87 ? 18.961 2.705 -23.825 1.00 81.00 87 GLY A N 1
ATOM 711 C CA . GLY A 1 87 ? 19.301 3.685 -22.784 1.00 81.00 87 GLY A CA 1
ATOM 712 C C . GLY A 1 87 ? 18.111 4.353 -22.08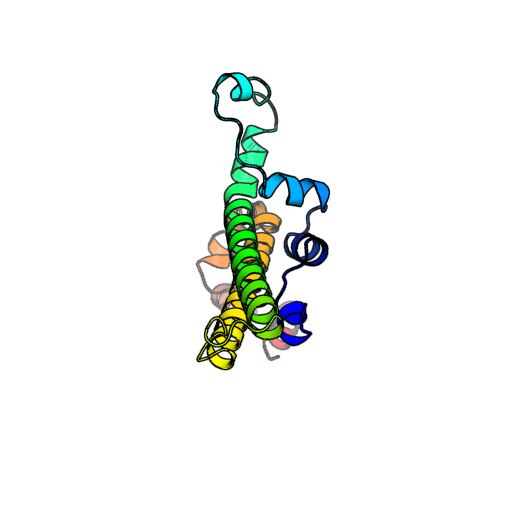4 1.00 81.00 87 GLY A C 1
ATOM 713 O O . GLY A 1 87 ? 18.323 5.070 -21.110 1.00 81.00 87 GLY A O 1
ATOM 714 N N . VAL A 1 88 ? 16.871 4.094 -22.521 1.00 86.81 88 VAL A N 1
ATOM 715 C CA . VAL A 1 88 ? 15.647 4.472 -21.776 1.00 86.81 88 VAL A CA 1
ATOM 716 C C . VAL A 1 88 ? 15.340 3.474 -20.645 1.00 86.81 88 VAL A C 1
ATOM 718 O O . VAL A 1 88 ? 14.638 3.804 -19.684 1.00 86.81 88 VAL A O 1
ATOM 721 N N . GLY A 1 89 ? 15.898 2.263 -20.738 1.00 81.12 89 GLY A N 1
ATOM 722 C CA . GLY A 1 89 ? 15.823 1.234 -19.708 1.00 81.12 89 GLY A CA 1
ATOM 723 C C . GLY A 1 89 ? 16.392 1.695 -18.364 1.00 81.12 89 GLY A C 1
ATOM 724 O O . GLY A 1 89 ? 17.299 2.526 -18.277 1.00 81.12 89 GLY A O 1
ATOM 725 N N . LEU A 1 90 ? 15.849 1.145 -17.277 1.00 86.31 90 LEU A N 1
ATOM 726 C CA . LEU A 1 90 ? 16.321 1.456 -15.930 1.00 86.31 90 LEU A CA 1
ATOM 727 C C . LEU A 1 90 ? 17.669 0.778 -15.671 1.00 86.31 90 LEU A C 1
ATOM 729 O O . LEU A 1 90 ? 17.743 -0.443 -15.576 1.00 86.31 90 LEU A O 1
ATOM 733 N N . SER A 1 91 ? 18.716 1.576 -15.448 1.00 83.50 91 SER A N 1
ATOM 734 C CA . SER A 1 91 ? 20.090 1.089 -15.234 1.00 83.50 91 SER A CA 1
ATOM 735 C C . SER A 1 91 ? 20.256 0.175 -14.011 1.00 83.50 91 SER A C 1
ATOM 737 O O . SER A 1 91 ? 21.261 -0.514 -13.892 1.00 83.50 91 SER A O 1
ATOM 739 N N . ASN A 1 92 ? 19.307 0.201 -13.071 1.00 88.62 92 ASN A N 1
ATOM 740 C CA . ASN A 1 92 ? 19.333 -0.610 -11.854 1.00 88.62 92 ASN A CA 1
ATOM 741 C C . ASN A 1 92 ? 17.933 -1.143 -11.525 1.00 88.62 92 ASN A C 1
ATOM 743 O O . ASN A 1 92 ? 17.369 -0.881 -10.457 1.00 88.62 92 ASN A O 1
ATOM 747 N N . ARG A 1 93 ? 17.331 -1.806 -12.515 1.00 91.00 93 ARG A N 1
ATOM 748 C CA . ARG A 1 93 ? 15.939 -2.254 -12.479 1.00 91.00 93 ARG A CA 1
ATOM 749 C C . ARG A 1 93 ? 15.651 -3.143 -11.271 1.00 91.00 93 ARG A C 1
ATOM 751 O O . ARG A 1 93 ? 14.635 -2.926 -10.619 1.00 91.00 93 ARG A O 1
ATOM 758 N N . GLU A 1 94 ? 16.545 -4.065 -10.918 1.00 91.69 94 GLU A N 1
ATOM 759 C CA . GLU A 1 94 ? 16.374 -4.958 -9.764 1.00 91.69 94 GLU A CA 1
ATOM 760 C C . GLU A 1 94 ? 16.196 -4.176 -8.457 1.00 91.69 94 GLU A C 1
ATOM 762 O O . GLU A 1 94 ? 15.247 -4.434 -7.718 1.00 91.69 94 GLU A O 1
ATOM 767 N N . ARG A 1 95 ? 17.035 -3.162 -8.200 1.00 93.19 95 ARG A N 1
ATOM 768 C CA . ARG A 1 95 ? 16.896 -2.321 -6.996 1.00 93.19 95 ARG A CA 1
ATOM 769 C C . ARG A 1 95 ? 15.617 -1.492 -7.005 1.00 93.19 95 ARG A C 1
ATOM 771 O O . ARG A 1 95 ? 15.026 -1.264 -5.952 1.00 93.19 95 ARG A O 1
ATOM 778 N N . VAL A 1 96 ? 15.178 -1.036 -8.180 1.00 93.56 96 VAL A N 1
ATOM 779 C CA . VAL A 1 96 ? 13.893 -0.333 -8.313 1.00 93.56 96 VAL A CA 1
ATOM 780 C C . VAL A 1 96 ? 12.737 -1.272 -7.969 1.00 93.56 96 VAL A C 1
ATOM 782 O O . VAL A 1 96 ? 11.849 -0.883 -7.211 1.00 93.56 96 VAL A O 1
ATOM 785 N N . LEU A 1 97 ? 12.754 -2.510 -8.469 1.00 95.12 97 LEU A N 1
ATOM 786 C CA . LEU A 1 97 ? 11.730 -3.507 -8.152 1.00 95.12 97 LEU A CA 1
ATOM 787 C C . LEU A 1 97 ? 11.727 -3.885 -6.668 1.00 95.12 97 LEU A C 1
ATOM 789 O O . LEU A 1 97 ? 10.656 -3.971 -6.069 1.00 95.12 97 LEU A O 1
ATOM 793 N N . GLU A 1 98 ? 12.900 -4.050 -6.059 1.00 95.94 98 GLU A N 1
ATOM 794 C CA . GLU A 1 98 ? 13.035 -4.318 -4.624 1.00 95.94 98 GLU A CA 1
ATOM 795 C C . GLU A 1 98 ? 12.419 -3.185 -3.789 1.00 95.94 98 GLU A C 1
ATOM 797 O O . GLU A 1 98 ? 11.569 -3.431 -2.927 1.00 95.94 98 GLU A O 1
ATOM 802 N N . ALA A 1 99 ? 12.760 -1.931 -4.102 1.00 95.88 99 ALA A N 1
ATOM 803 C CA . ALA A 1 99 ? 12.190 -0.766 -3.432 1.00 95.88 99 ALA A CA 1
ATOM 804 C C . ALA A 1 99 ? 10.662 -0.695 -3.603 1.00 95.88 99 ALA A C 1
ATOM 806 O O . ALA A 1 99 ? 9.936 -0.449 -2.636 1.00 95.88 99 ALA A O 1
ATOM 807 N N . LEU A 1 100 ? 10.150 -0.974 -4.808 1.00 96.88 100 LEU A N 1
ATOM 808 C CA . LEU A 1 100 ? 8.709 -1.046 -5.063 1.00 96.88 100 LEU A CA 1
ATOM 809 C C . LEU A 1 100 ? 8.034 -2.183 -4.280 1.00 96.88 100 LEU A C 1
ATOM 811 O O . LEU A 1 100 ? 6.883 -2.025 -3.864 1.00 96.88 100 LEU A O 1
ATOM 815 N N . GLY A 1 101 ? 8.724 -3.300 -4.045 1.00 97.56 101 GLY A N 1
ATOM 816 C CA . GLY A 1 101 ? 8.249 -4.399 -3.200 1.00 97.56 101 GLY A CA 1
ATOM 817 C C . GLY A 1 101 ? 8.122 -4.002 -1.726 1.00 97.56 101 GLY A C 1
ATOM 818 O O . GLY A 1 101 ? 7.092 -4.265 -1.091 1.00 97.56 101 GLY A O 1
ATOM 819 N N . VAL A 1 102 ? 9.120 -3.292 -1.191 1.00 97.69 102 VAL A N 1
ATOM 820 C CA . VAL A 1 102 ? 9.073 -2.735 0.174 1.00 97.69 102 VAL A CA 1
ATOM 821 C C . VAL A 1 102 ? 7.926 -1.732 0.304 1.00 97.69 102 VAL A C 1
ATOM 823 O O . VAL A 1 102 ? 7.087 -1.863 1.197 1.00 97.69 102 VAL A O 1
ATOM 826 N N . MET A 1 103 ? 7.806 -0.798 -0.645 1.00 96.62 103 MET A N 1
ATOM 827 C CA . MET A 1 103 ? 6.718 0.186 -0.663 1.00 96.62 103 MET A CA 1
ATOM 828 C C . MET A 1 103 ? 5.335 -0.472 -0.727 1.00 96.62 103 MET A C 1
ATOM 830 O O . MET A 1 103 ? 4.421 -0.044 -0.020 1.00 96.62 103 MET A O 1
ATOM 834 N N . LYS A 1 104 ? 5.170 -1.534 -1.529 1.00 97.81 104 LYS A N 1
ATOM 835 C CA . LYS A 1 104 ? 3.920 -2.307 -1.575 1.00 97.81 104 LYS A CA 1
ATOM 836 C C . LYS A 1 104 ? 3.568 -2.852 -0.198 1.00 97.81 104 LYS A C 1
ATOM 838 O O . LYS A 1 104 ? 2.430 -2.715 0.252 1.00 97.81 104 LYS A O 1
ATOM 843 N N . THR A 1 105 ? 4.545 -3.466 0.462 1.00 97.75 105 THR A N 1
ATOM 844 C CA . THR A 1 105 ? 4.377 -4.072 1.786 1.00 97.75 105 THR A CA 1
ATOM 845 C C . THR A 1 105 ? 3.971 -3.020 2.815 1.00 97.75 105 THR A C 1
ATOM 847 O O . THR A 1 105 ? 3.017 -3.230 3.570 1.00 97.75 105 THR A O 1
ATOM 850 N N . ASP A 1 106 ? 4.609 -1.851 2.784 1.00 96.94 106 ASP A N 1
ATOM 851 C CA . ASP A 1 106 ? 4.273 -0.731 3.659 1.00 96.94 106 ASP A CA 1
ATOM 852 C C . ASP A 1 106 ? 2.880 -0.154 3.398 1.00 96.94 106 ASP A C 1
ATOM 854 O O . ASP A 1 106 ? 2.132 0.082 4.350 1.00 96.94 106 ASP A O 1
ATOM 858 N N . LEU A 1 107 ? 2.484 0.013 2.133 1.00 97.62 107 LEU A N 1
ATOM 859 C CA . LEU A 1 107 ? 1.140 0.475 1.775 1.00 97.62 107 LEU A CA 1
ATOM 860 C C . LEU A 1 107 ? 0.068 -0.519 2.227 1.00 97.62 107 LEU A C 1
ATOM 862 O O . LEU A 1 107 ? -0.933 -0.119 2.827 1.00 97.62 107 LEU A O 1
ATOM 866 N N . VAL A 1 108 ? 0.283 -1.817 1.993 1.00 97.62 108 VAL A N 1
ATOM 867 C CA . VAL A 1 108 ? -0.636 -2.874 2.440 1.00 97.62 108 VAL A CA 1
ATOM 868 C C . VAL A 1 108 ? -0.750 -2.876 3.962 1.00 97.62 108 VAL A C 1
ATOM 870 O O . VAL A 1 108 ? -1.864 -2.931 4.491 1.00 97.62 108 VAL A O 1
ATOM 873 N N . ARG A 1 109 ? 0.375 -2.771 4.677 1.00 96.00 109 ARG A N 1
ATOM 874 C CA . ARG A 1 109 ? 0.396 -2.664 6.140 1.00 96.00 109 ARG A CA 1
ATOM 875 C C . ARG A 1 109 ? -0.379 -1.436 6.613 1.00 96.00 109 ARG A C 1
ATOM 877 O O . ARG A 1 109 ? -1.253 -1.570 7.463 1.00 96.00 109 ARG A O 1
ATOM 884 N N . ALA A 1 110 ? -0.123 -0.265 6.035 1.00 94.12 110 ALA A N 1
ATOM 885 C CA . ALA A 1 110 ? -0.795 0.976 6.408 1.00 94.12 110 ALA A CA 1
ATOM 886 C C . ALA A 1 110 ? -2.313 0.919 6.168 1.00 94.12 110 ALA A C 1
ATOM 888 O O . ALA A 1 110 ? -3.081 1.359 7.024 1.00 94.12 110 ALA A O 1
ATOM 889 N N . LEU A 1 111 ? -2.757 0.342 5.045 1.00 95.38 111 LEU A N 1
ATOM 890 C CA . LEU A 1 111 ? -4.180 0.145 4.739 1.00 95.38 111 LEU A CA 1
ATOM 891 C C . LEU A 1 111 ? -4.857 -0.802 5.735 1.00 95.38 111 LEU A C 1
ATOM 893 O O . LEU A 1 111 ? -5.948 -0.496 6.216 1.00 95.38 111 LEU A O 1
ATOM 897 N N . LYS A 1 112 ? -4.206 -1.919 6.083 1.00 95.56 112 LYS A N 1
ATOM 898 C CA . LYS A 1 112 ? -4.714 -2.858 7.097 1.00 95.56 112 LYS A CA 1
ATOM 899 C C . LYS A 1 112 ? -4.814 -2.194 8.469 1.00 95.56 112 LYS A C 1
ATOM 901 O O . LYS A 1 112 ? -5.854 -2.292 9.116 1.00 95.56 112 LYS A O 1
ATOM 906 N N . THR A 1 113 ? -3.772 -1.473 8.883 1.00 92.62 113 THR A N 1
ATOM 907 C CA . THR A 1 113 ? -3.764 -0.723 10.145 1.00 92.62 113 THR A CA 1
ATOM 908 C C . THR A 1 113 ? -4.879 0.318 10.176 1.00 92.62 113 THR A C 1
ATOM 910 O O . THR A 1 113 ? -5.636 0.379 11.142 1.00 92.62 113 THR A O 1
ATOM 913 N N . GLU A 1 114 ? -5.035 1.107 9.109 1.00 93.94 114 GLU A N 1
ATOM 914 C CA . GLU A 1 114 ? -6.124 2.083 9.001 1.00 93.94 114 GLU A CA 1
ATOM 915 C C . GLU A 1 114 ? -7.488 1.416 9.143 1.00 93.94 114 GLU A C 1
ATOM 917 O O . 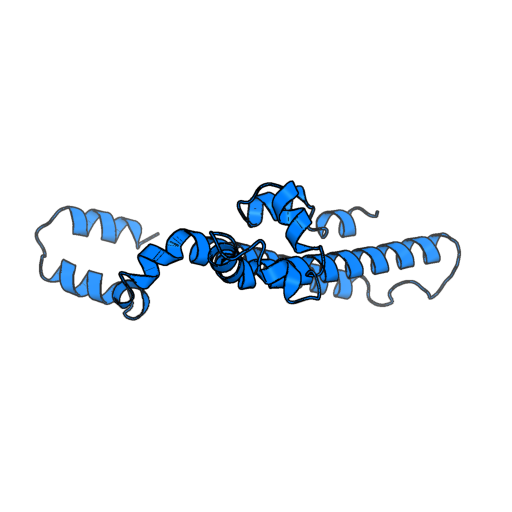GLU A 1 114 ? -8.319 1.906 9.909 1.00 93.94 114 GLU A O 1
ATOM 922 N N . ARG A 1 115 ? -7.705 0.293 8.450 1.00 93.50 115 ARG A N 1
ATOM 923 C CA . ARG A 1 115 ? -8.966 -0.442 8.499 1.00 93.50 115 ARG A CA 1
ATOM 924 C C . ARG A 1 115 ? -9.287 -0.905 9.913 1.00 93.50 115 ARG A C 1
ATOM 926 O O . ARG A 1 115 ? -10.380 -0.610 10.393 1.00 93.50 115 ARG A O 1
ATOM 933 N N . ILE A 1 116 ? -8.338 -1.559 10.585 1.00 90.88 116 ILE A N 1
ATOM 934 C CA . ILE A 1 116 ? -8.506 -2.028 11.968 1.00 90.88 116 ILE A CA 1
ATOM 935 C C . ILE A 1 116 ? -8.895 -0.853 12.872 1.00 90.88 116 ILE A C 1
ATOM 937 O O . ILE A 1 116 ? -9.889 -0.931 13.595 1.00 90.88 116 ILE A O 1
ATOM 941 N N . LEU A 1 117 ? -8.175 0.270 12.788 1.00 90.00 117 LEU A N 1
ATOM 942 C CA . LEU A 1 117 ? -8.468 1.460 13.592 1.00 90.00 117 LEU A CA 1
ATOM 943 C C . LEU A 1 117 ? -9.838 2.067 13.267 1.00 90.00 117 LEU A C 1
ATOM 945 O O . LEU A 1 117 ? -10.565 2.489 14.167 1.00 90.00 117 LEU A O 1
ATOM 949 N N . ARG A 1 118 ? -10.213 2.122 11.986 1.00 90.38 118 ARG A N 1
ATOM 950 C CA . ARG A 1 118 ? -11.478 2.709 11.530 1.00 90.38 118 ARG A CA 1
ATOM 951 C C . ARG A 1 118 ? -12.685 1.861 11.915 1.00 90.38 118 ARG A C 1
ATOM 953 O O . ARG A 1 118 ? -13.707 2.431 12.303 1.00 90.38 118 ARG A O 1
ATOM 960 N N . GLU A 1 119 ? -12.584 0.540 11.808 1.00 91.62 119 GLU A N 1
ATOM 961 C CA . GLU A 1 119 ? -13.644 -0.401 12.188 1.00 91.62 119 GLU A CA 1
ATOM 962 C C . GLU A 1 119 ? -13.822 -0.449 13.714 1.00 91.62 119 GLU A C 1
ATOM 964 O O . GLU A 1 119 ? -14.954 -0.459 14.194 1.00 91.62 119 GLU A O 1
ATOM 969 N N . ASN A 1 120 ? -12.731 -0.340 14.482 1.00 90.31 120 ASN A N 1
ATOM 970 C CA . ASN A 1 120 ? -12.752 -0.422 15.949 1.00 90.31 120 ASN A CA 1
ATOM 971 C C . ASN A 1 120 ? -12.760 0.944 16.656 1.00 90.31 120 ASN A C 1
ATOM 973 O O . ASN A 1 120 ? -12.671 1.010 17.883 1.00 90.31 120 ASN A O 1
ATOM 977 N N . LYS A 1 121 ? -12.901 2.055 15.917 1.00 86.38 121 LYS A N 1
ATOM 978 C CA . LYS A 1 121 ? -12.771 3.422 16.453 1.00 86.38 121 LYS A CA 1
ATOM 979 C C . LYS A 1 121 ? -13.612 3.661 17.706 1.00 86.38 121 LYS A C 1
ATOM 981 O O . LYS A 1 121 ? -13.130 4.271 18.656 1.00 86.38 121 LYS A O 1
ATOM 986 N N . GLN A 1 122 ? -14.867 3.209 17.711 1.00 86.00 122 GLN A N 1
ATOM 987 C CA . GLN A 1 122 ? -15.759 3.404 18.858 1.00 86.00 122 GLN A CA 1
ATOM 988 C C . GLN A 1 122 ? -15.265 2.657 20.098 1.00 86.00 122 GLN A C 1
ATOM 990 O O . GLN A 1 122 ? -15.290 3.221 21.186 1.00 86.00 122 GLN A O 1
ATOM 995 N N . PHE A 1 123 ? -14.800 1.418 19.929 1.00 87.00 123 PHE A N 1
ATOM 996 C CA . PHE A 1 123 ? -14.280 0.606 21.022 1.00 87.00 123 PHE A CA 1
ATOM 997 C C . PHE A 1 123 ? -12.993 1.206 21.596 1.00 87.00 123 PHE A C 1
ATOM 999 O O . PHE A 1 123 ? -12.898 1.386 22.805 1.00 87.00 123 PHE A O 1
ATOM 1006 N N . ILE A 1 124 ? -12.057 1.606 20.731 1.00 84.31 124 ILE A N 1
ATOM 1007 C CA . ILE A 1 124 ? -10.799 2.254 21.133 1.00 84.31 124 ILE A CA 1
ATOM 1008 C C . ILE A 1 124 ? -11.079 3.566 21.877 1.00 84.31 124 ILE A C 1
ATOM 1010 O O . ILE A 1 124 ? -10.509 3.820 22.931 1.00 84.31 124 ILE A O 1
ATOM 1014 N N . THR A 1 125 ? -12.007 4.379 21.364 1.00 82.38 125 THR A N 1
ATOM 1015 C CA . THR A 1 125 ? -12.363 5.669 21.982 1.00 82.38 125 THR A CA 1
ATOM 1016 C C . THR A 1 125 ? -13.037 5.492 23.346 1.00 82.38 125 THR A C 1
ATOM 1018 O O . THR A 1 125 ? -12.844 6.319 24.229 1.00 82.38 125 THR A O 1
ATOM 1021 N N . LYS A 1 126 ? -13.832 4.428 23.528 1.00 85.44 126 LYS A N 1
ATOM 1022 C CA . LYS A 1 126 ? -14.502 4.120 24.803 1.00 85.44 126 LYS A CA 1
ATOM 1023 C C . LYS A 1 126 ? -13.568 3.483 25.830 1.00 85.44 126 LYS A C 1
ATOM 1025 O O . LYS A 1 126 ? -13.825 3.607 27.020 1.00 85.44 126 LYS A O 1
ATOM 1030 N N . ASN A 1 127 ? -12.504 2.822 25.378 1.00 83.06 127 ASN A N 1
ATOM 1031 C CA . ASN A 1 127 ? -11.604 2.052 26.230 1.00 83.06 127 ASN A CA 1
ATOM 1032 C C . ASN A 1 127 ? -10.130 2.465 26.047 1.00 83.06 127 ASN A C 1
ATOM 1034 O O . ASN A 1 127 ? -9.294 1.594 25.808 1.00 83.06 127 ASN A O 1
ATOM 1038 N N . PRO A 1 128 ? -9.768 3.761 26.153 1.00 79.50 128 PRO A N 1
ATOM 1039 C CA . PRO A 1 128 ? -8.403 4.217 25.878 1.00 79.50 128 PRO A CA 1
ATOM 1040 C C . PRO A 1 128 ? -7.364 3.532 26.778 1.00 79.50 128 PRO A C 1
ATOM 1042 O O . PRO A 1 128 ? -6.280 3.203 26.310 1.00 79.50 128 PRO A O 1
ATOM 1045 N N . GLN A 1 129 ? -7.735 3.218 28.024 1.00 74.75 129 GLN A N 1
ATOM 1046 C CA . GLN A 1 129 ? -6.859 2.572 29.006 1.00 74.75 129 GLN A CA 1
ATOM 1047 C C . GLN A 1 129 ? -6.378 1.175 28.592 1.00 74.75 129 GLN A C 1
ATOM 1049 O O . GLN A 1 129 ? -5.287 0.774 28.983 1.00 74.75 129 GLN A O 1
ATOM 1054 N N . LEU A 1 130 ? -7.153 0.455 27.770 1.00 74.31 130 LEU A N 1
ATOM 1055 C CA . LEU A 1 130 ? -6.768 -0.865 27.247 1.00 74.31 130 LEU A CA 1
ATOM 1056 C C . LEU A 1 130 ? -5.648 -0.788 26.201 1.00 74.31 130 LEU A C 1
ATOM 1058 O O . LEU A 1 130 ? -5.061 -1.808 25.852 1.00 74.31 130 LEU A O 1
ATOM 1062 N N . PHE A 1 131 ? -5.389 0.410 25.673 1.00 73.75 131 PHE A N 1
ATOM 1063 C CA . PHE A 1 131 ? -4.429 0.651 24.599 1.00 73.75 131 PHE A CA 1
ATOM 1064 C C . PHE A 1 131 ? -3.291 1.597 25.014 1.00 73.75 131 PHE A C 1
ATOM 1066 O O . PHE A 1 131 ? -2.284 1.661 24.314 1.00 73.75 131 PHE A O 1
ATOM 1073 N N . THR A 1 132 ? -3.428 2.335 26.123 1.00 65.12 132 THR A N 1
ATOM 1074 C CA . THR A 1 132 ? -2.365 3.186 26.694 1.00 65.12 132 THR A CA 1
ATOM 1075 C C . THR A 1 132 ? -1.535 2.472 27.749 1.00 65.12 132 THR A C 1
ATOM 1077 O O . THR A 1 132 ? -0.359 2.784 27.920 1.00 65.12 132 THR A O 1
ATOM 1080 N N . THR A 1 133 ? -2.137 1.515 28.449 1.00 55.97 133 THR A N 1
ATOM 1081 C CA . THR A 1 133 ? -1.460 0.672 29.424 1.00 55.97 133 THR A CA 1
ATOM 1082 C C . THR A 1 133 ? -1.356 -0.698 28.784 1.00 55.97 133 THR A C 1
ATOM 1084 O O . THR A 1 133 ? -2.372 -1.245 28.357 1.00 55.97 133 THR A O 1
ATOM 1087 N N . ASN A 1 134 ? -0.136 -1.222 28.635 1.00 55.00 134 ASN A N 1
ATOM 1088 C CA . ASN A 1 134 ? 0.073 -2.556 28.081 1.00 55.00 134 ASN A CA 1
ATOM 1089 C C . ASN A 1 134 ? -0.925 -3.526 28.733 1.00 55.00 134 ASN A C 1
ATOM 1091 O O . ASN A 1 134 ? -1.149 -3.469 29.944 1.00 55.00 134 ASN A O 1
ATOM 1095 N N . LEU A 1 135 ? -1.506 -4.432 27.943 1.00 54.97 135 LEU A N 1
ATOM 1096 C CA . LEU A 1 135 ? -2.392 -5.503 28.423 1.00 54.97 135 LEU A CA 1
ATOM 1097 C C . LEU A 1 135 ? -1.778 -6.304 29.598 1.00 54.97 135 LEU A C 1
ATOM 1099 O O . LEU A 1 135 ? -2.489 -7.010 30.300 1.00 54.97 135 LEU A O 1
ATOM 1103 N N . THR A 1 136 ? -0.481 -6.136 29.874 1.00 54.31 136 THR A N 1
ATOM 1104 C CA . THR A 1 136 ? 0.211 -6.566 31.094 1.00 54.31 136 THR A CA 1
ATOM 1105 C C . THR A 1 136 ? -0.419 -6.069 32.397 1.00 54.31 136 THR A C 1
ATOM 1107 O O . THR A 1 136 ? -0.340 -6.773 33.400 1.00 54.31 136 THR A O 1
ATOM 1110 N N . THR A 1 137 ? -1.073 -4.904 32.435 1.00 54.66 137 THR A N 1
ATOM 1111 C CA . THR A 1 137 ? -1.801 -4.464 33.643 1.00 54.66 137 THR A CA 1
ATOM 1112 C C . THR A 1 137 ? -3.094 -5.254 33.843 1.00 54.66 137 THR A C 1
ATOM 1114 O O . THR A 1 137 ? -3.478 -5.496 34.984 1.00 54.66 137 THR A O 1
ATOM 1117 N N . LEU A 1 138 ? -3.724 -5.739 32.763 1.00 54.09 138 LEU A N 1
ATOM 1118 C CA . LEU A 1 138 ? -4.812 -6.718 32.869 1.00 54.09 138 LEU A CA 1
ATOM 1119 C C . LEU A 1 138 ? -4.288 -8.069 33.365 1.00 54.09 138 LEU A C 1
ATOM 1121 O O . LEU A 1 138 ? -4.939 -8.680 34.202 1.00 54.09 138 LEU A O 1
ATOM 1125 N N . THR A 1 139 ? -3.095 -8.500 32.941 1.00 54.50 139 THR A N 1
ATOM 1126 C CA . THR A 1 139 ? -2.445 -9.697 33.501 1.00 54.50 139 THR A CA 1
ATOM 1127 C C . THR A 1 139 ? -2.186 -9.538 35.001 1.00 54.50 139 THR A C 1
ATOM 1129 O O . THR A 1 139 ? -2.473 -10.450 35.763 1.00 54.50 139 THR A O 1
ATOM 1132 N N . ALA A 1 140 ? -1.718 -8.370 35.453 1.00 53.94 140 ALA A N 1
ATOM 1133 C CA . ALA A 1 140 ? -1.472 -8.105 36.873 1.00 53.94 140 ALA A CA 1
ATOM 1134 C C . ALA A 1 140 ? -2.763 -8.059 37.719 1.00 53.94 140 ALA A C 1
ATOM 1136 O O . ALA A 1 140 ? -2.761 -8.538 38.850 1.00 53.94 140 ALA A O 1
ATOM 1137 N N . LEU A 1 141 ? -3.865 -7.532 37.169 1.00 51.66 141 LEU A N 1
ATOM 1138 C CA . LEU A 1 141 ? -5.182 -7.524 37.824 1.00 51.66 141 LEU A CA 1
ATOM 1139 C C . LEU A 1 141 ? -5.837 -8.918 37.847 1.00 51.66 141 LEU A C 1
ATOM 1141 O O . LEU A 1 141 ? -6.479 -9.273 38.829 1.00 51.66 141 LEU A O 1
ATOM 1145 N N . HIS A 1 142 ? -5.645 -9.730 36.802 1.00 50.56 142 HIS A N 1
ATOM 1146 C CA . HIS A 1 142 ? -6.185 -11.097 36.728 1.00 50.56 142 HIS A CA 1
ATOM 1147 C C . HIS A 1 142 ? -5.339 -12.111 37.517 1.00 50.56 142 HIS A C 1
ATOM 1149 O O . HIS A 1 142 ? -5.864 -13.114 37.990 1.00 50.56 142 HIS A O 1
ATOM 1155 N N . LEU A 1 143 ? -4.042 -11.839 37.715 1.00 49.66 143 LEU A N 1
ATOM 1156 C CA . LEU A 1 143 ? -3.158 -12.623 38.588 1.00 49.66 143 LEU A CA 1
ATOM 1157 C C . LEU A 1 143 ? -3.429 -12.390 40.079 1.00 49.66 143 LEU A C 1
ATOM 1159 O O . LEU A 1 143 ? -3.132 -13.280 40.868 1.00 49.66 143 LEU A O 1
ATOM 1163 N N . SER A 1 144 ? -4.004 -11.249 40.488 1.00 48.28 144 SER A N 1
ATOM 1164 C CA . SER A 1 144 ? -4.495 -11.113 41.870 1.00 48.28 144 SER A CA 1
ATOM 1165 C C . SER A 1 144 ? -5.809 -11.862 42.100 1.00 48.28 144 SER A C 1
ATOM 1167 O O . SER A 1 144 ? -6.119 -12.205 43.235 1.00 48.28 144 SER A O 1
ATOM 1169 N N . ASP A 1 145 ? -6.556 -12.150 41.031 1.00 46.38 145 ASP A N 1
ATOM 1170 C CA . ASP A 1 145 ? -7.816 -12.906 41.046 1.00 46.38 145 ASP A CA 1
ATOM 1171 C C . ASP A 1 145 ? -7.577 -14.392 40.702 1.00 46.38 145 ASP A C 1
ATOM 1173 O O . ASP A 1 145 ? -8.331 -15.026 39.959 1.00 46.38 145 ASP A O 1
ATOM 1177 N N . GLN A 1 146 ? -6.457 -14.924 41.214 1.00 46.50 146 GLN A N 1
ATOM 1178 C CA . GLN A 1 146 ? -5.828 -16.224 40.946 1.00 46.50 146 GLN A CA 1
ATOM 1179 C C . GLN A 1 146 ? -6.677 -17.448 41.375 1.00 46.50 146 GLN A C 1
ATOM 1181 O O . GLN A 1 146 ? -6.216 -18.334 42.090 1.00 46.50 146 GLN A O 1
ATOM 1186 N N . ALA A 1 147 ? -7.932 -17.520 40.925 1.00 50.56 147 ALA A N 1
ATOM 1187 C CA . ALA A 1 147 ? -8.821 -18.670 41.089 1.00 50.56 147 ALA A CA 1
ATOM 1188 C C . ALA A 1 147 ? -9.865 -18.839 39.959 1.00 50.56 147 ALA A C 1
ATOM 1190 O O . ALA A 1 147 ? -10.824 -19.587 40.142 1.00 50.56 147 ALA A O 1
ATOM 1191 N N . SER A 1 148 ? -9.730 -18.183 38.792 1.00 57.31 148 SER A N 1
ATOM 1192 C CA . SER A 1 148 ? -10.679 -18.368 37.675 1.00 57.31 148 SER A CA 1
ATOM 1193 C C . SER A 1 148 ? -10.055 -19.011 36.427 1.00 57.31 148 SER A C 1
ATOM 1195 O O . SER A 1 148 ? -9.014 -18.583 35.928 1.00 57.31 148 SER A O 1
ATOM 1197 N N . GLU A 1 149 ? -10.739 -20.026 35.882 1.00 58.59 149 GLU A N 1
ATOM 1198 C CA . GLU A 1 149 ? -10.396 -20.767 34.648 1.00 58.59 149 GLU A CA 1
ATOM 1199 C C . GLU A 1 149 ? -10.076 -19.862 33.443 1.00 58.59 149 GLU A C 1
ATOM 1201 O O . GLU A 1 149 ? -9.263 -20.216 32.589 1.00 58.59 149 GLU A O 1
ATOM 1206 N N . TYR A 1 150 ? -10.656 -18.659 33.389 1.00 55.22 150 TYR A N 1
ATOM 1207 C CA . TYR A 1 150 ? -10.399 -17.680 32.329 1.00 55.22 150 TYR A CA 1
ATOM 1208 C C . TYR A 1 150 ? -8.943 -17.192 32.295 1.00 55.22 150 TYR A C 1
ATOM 1210 O O . TYR A 1 150 ? -8.421 -16.929 31.212 1.00 55.22 150 TYR A O 1
ATOM 1218 N N . GLY A 1 151 ? -8.263 -17.126 33.446 1.00 57.06 151 GLY A N 1
ATOM 1219 C CA . GLY A 1 151 ? -6.846 -16.757 33.503 1.00 57.06 151 GLY A CA 1
ATOM 1220 C C . GLY A 1 151 ? -5.946 -17.801 32.839 1.00 57.06 151 GLY A C 1
ATOM 1221 O O . GLY A 1 151 ? -5.006 -17.448 32.131 1.00 57.06 151 GLY A O 1
ATOM 1222 N N . ARG A 1 152 ? -6.286 -19.088 32.992 1.00 61.72 152 ARG A N 1
ATOM 1223 C CA . ARG A 1 152 ? -5.535 -20.211 32.411 1.00 61.72 152 ARG A CA 1
ATOM 1224 C C . ARG A 1 152 ? -5.655 -20.255 30.887 1.00 61.72 152 ARG A C 1
ATOM 1226 O O . ARG A 1 152 ? -4.662 -20.481 30.205 1.00 61.72 152 ARG A O 1
ATOM 1233 N N . VAL A 1 153 ? -6.854 -20.018 30.351 1.00 67.19 153 VAL A N 1
ATOM 1234 C CA . VAL A 1 153 ? -7.089 -19.995 28.894 1.00 67.19 153 VAL A CA 1
ATOM 1235 C C . VAL A 1 153 ? -6.376 -18.809 28.233 1.00 67.19 153 VAL A C 1
ATOM 1237 O O . VAL A 1 153 ? -5.824 -18.956 27.145 1.00 67.19 153 VAL A O 1
ATOM 1240 N N . LEU A 1 154 ? -6.350 -17.645 28.891 1.00 58.03 154 LEU A N 1
ATOM 1241 C CA . LEU A 1 154 ? -5.646 -16.467 28.383 1.00 58.03 154 LEU A CA 1
ATOM 1242 C C . LEU A 1 154 ? -4.119 -16.651 28.389 1.00 58.03 154 LEU A C 1
ATOM 1244 O O . LEU A 1 154 ? -3.470 -16.292 27.410 1.00 58.03 154 LEU A O 1
ATOM 1248 N N . ASP A 1 155 ? -3.557 -17.238 29.450 1.00 59.84 155 ASP A N 1
ATOM 1249 C CA . ASP A 1 155 ? -2.121 -17.546 29.538 1.00 59.84 155 ASP A CA 1
ATOM 1250 C C . ASP A 1 155 ? -1.676 -18.506 28.420 1.00 59.84 155 ASP A C 1
ATOM 1252 O O . ASP A 1 155 ? -0.684 -18.265 27.734 1.00 59.84 155 ASP A O 1
ATOM 1256 N N . GLN A 1 156 ? -2.488 -19.529 28.134 1.00 68.25 156 GLN A N 1
ATOM 1257 C CA . GLN A 1 156 ? -2.242 -20.455 27.023 1.00 68.25 156 GLN A CA 1
ATOM 1258 C C . GLN A 1 156 ? -2.280 -19.779 25.644 1.00 68.25 156 GLN A C 1
ATOM 1260 O 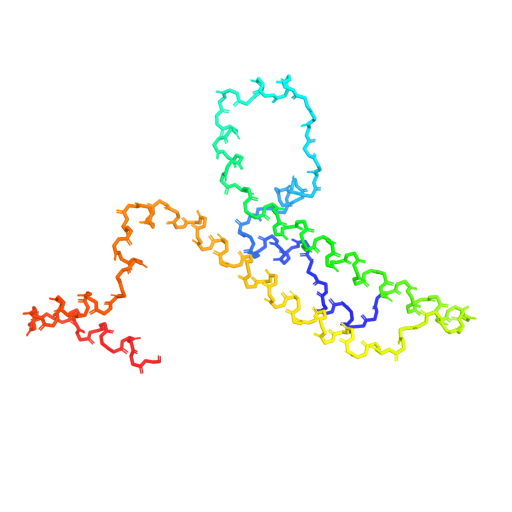O . GLN A 1 156 ? -1.562 -20.201 24.741 1.00 68.25 156 GLN A O 1
ATOM 1265 N N . ALA A 1 157 ? -3.091 -18.733 25.465 1.00 66.38 157 ALA A N 1
ATOM 1266 C CA . ALA A 1 157 ? -3.188 -18.005 24.199 1.00 66.38 157 ALA A CA 1
ATOM 1267 C C . ALA A 1 157 ? -2.030 -17.014 23.968 1.00 66.38 157 ALA A C 1
ATOM 1269 O O . ALA A 1 157 ? -1.783 -16.634 22.826 1.00 66.38 157 ALA A O 1
ATOM 1270 N N . LEU A 1 158 ? -1.335 -16.585 25.029 1.00 58.44 158 LEU A N 1
ATOM 1271 C CA . LEU A 1 158 ? -0.212 -15.640 24.956 1.00 58.44 158 LEU A CA 1
ATOM 1272 C C . LEU A 1 158 ? 1.161 -16.319 24.815 1.00 58.44 158 LEU A C 1
ATOM 1274 O O . LEU A 1 158 ? 2.130 -15.641 24.488 1.00 58.44 158 LEU A O 1
ATOM 1278 N N . GLN A 1 159 ? 1.255 -17.632 25.048 1.00 61.62 159 GLN A N 1
ATOM 1279 C CA . GLN A 1 159 ? 2.489 -18.422 24.907 1.00 61.62 159 GLN A CA 1
ATOM 1280 C C . GLN A 1 159 ? 2.733 -18.961 23.481 1.00 61.62 159 GLN A C 1
ATOM 1282 O O . GLN A 1 159 ? 3.574 -19.842 23.303 1.00 61.62 159 GLN A O 1
ATOM 1287 N N . VAL A 1 160 ? 2.007 -18.456 22.474 1.00 48.03 160 VAL A N 1
ATOM 1288 C CA . VAL A 1 160 ? 2.120 -18.881 21.063 1.00 48.03 160 VAL A CA 1
ATOM 1289 C C . VAL A 1 160 ? 2.945 -17.898 20.245 1.00 48.03 160 VAL A C 1
ATOM 1291 O O . VAL A 1 160 ? 2.704 -16.677 20.376 1.00 48.03 160 VAL A O 1
#

Radius of gyration: 23.06 Å; chains: 1; bounding box: 47×47×72 Å

Secondary structure (DSSP, 8-state):
--HHHHTT---HHHHHHHHTS-HHHHHHHHSPPP-SGGGGGGGTTTHHHHHHHTHHHHHHHHHHHHHHHHHHHHHHHHHHHHTT-TT-S-TTHHHHHHHHHHHHHHHHHHHHHHHHHHHSHHHHHH-THHHHS-THHHHHHHHHTTT-HHHHHHHHHH--

pLDDT: mean 79.08, std 17.67, range [43.72, 97.81]